Protein AF-A0AAP0R8P7-F1 (afdb_monomer_lite)

pLDDT: mean 87.83, std 10.9, range [39.72, 97.88]

InterPro domains:
  IPR045163 Focadhesin/RST1 [PTHR16212] (1-181)

Structure (mmCIF, N/CA/C/O backbone):
data_AF-A0AAP0R8P7-F1
#
_entry.id   AF-A0AAP0R8P7-F1
#
loop_
_atom_site.group_PDB
_atom_site.id
_atom_site.type_symbol
_atom_site.label_atom_id
_atom_site.label_alt_id
_atom_site.label_comp_id
_atom_site.label_asym_id
_atom_site.label_entity_id
_atom_site.label_seq_id
_atom_site.pdbx_PDB_ins_code
_atom_site.Cartn_x
_atom_site.Cartn_y
_atom_site.Cartn_z
_atom_site.occupancy
_atom_site.B_iso_or_equiv
_atom_site.auth_seq_id
_atom_site.auth_comp_id
_atom_site.auth_asym_id
_atom_site.auth_atom_id
_atom_site.pdbx_PDB_model_num
ATOM 1 N N . MET A 1 1 ? 6.820 -6.408 30.256 1.00 39.72 1 MET A N 1
ATOM 2 C CA . MET A 1 1 ? 7.121 -6.070 28.851 1.00 39.72 1 MET A CA 1
ATOM 3 C C . MET A 1 1 ? 6.558 -4.687 28.594 1.00 39.72 1 MET A C 1
ATOM 5 O O . MET A 1 1 ? 5.381 -4.490 28.863 1.00 39.72 1 MET A O 1
ATOM 9 N N . GLY A 1 2 ? 7.396 -3.719 28.225 1.00 50.53 2 GLY A N 1
ATOM 10 C CA . GLY A 1 2 ? 6.950 -2.353 27.947 1.00 50.53 2 GLY A CA 1
ATOM 11 C C . GLY A 1 2 ? 6.520 -2.236 26.490 1.00 50.53 2 GLY A C 1
ATOM 12 O O . GLY A 1 2 ? 7.311 -2.546 25.608 1.00 50.53 2 GLY A O 1
ATOM 13 N N . SER A 1 3 ? 5.277 -1.834 26.239 1.00 62.31 3 SER A N 1
ATOM 14 C CA . SER A 1 3 ? 4.806 -1.476 24.899 1.00 62.31 3 SER A CA 1
ATOM 15 C C . SER A 1 3 ? 5.149 -0.016 24.610 1.00 62.31 3 SER A C 1
ATOM 17 O O . SER A 1 3 ? 4.896 0.845 25.455 1.00 62.31 3 SER A O 1
ATOM 19 N N . ILE A 1 4 ? 5.675 0.273 23.421 1.00 68.69 4 ILE A N 1
ATOM 20 C CA . ILE A 1 4 ? 5.889 1.651 22.964 1.00 68.69 4 ILE A CA 1
ATOM 21 C C . ILE A 1 4 ? 4.512 2.321 22.774 1.00 68.69 4 ILE A C 1
ATOM 23 O O . ILE A 1 4 ? 3.647 1.737 22.116 1.00 68.69 4 ILE A O 1
ATOM 27 N N . PRO A 1 5 ? 4.270 3.525 23.324 1.00 77.31 5 PRO A N 1
ATOM 28 C CA . PRO A 1 5 ? 3.044 4.277 23.075 1.00 77.31 5 PRO A CA 1
ATOM 29 C C . PRO A 1 5 ? 2.808 4.507 21.575 1.00 77.31 5 PRO A C 1
ATOM 31 O O . PRO A 1 5 ? 3.728 4.868 20.842 1.00 77.31 5 PRO A O 1
ATOM 34 N N . LEU A 1 6 ? 1.559 4.385 21.109 1.00 74.06 6 LEU A N 1
ATOM 35 C CA . LEU A 1 6 ? 1.208 4.579 19.689 1.00 74.06 6 LEU A CA 1
ATOM 36 C C . LEU A 1 6 ? 1.602 5.964 19.147 1.00 74.06 6 LEU A C 1
ATOM 38 O O . LEU A 1 6 ? 1.850 6.118 17.953 1.00 74.06 6 LEU A O 1
ATOM 42 N N . THR A 1 7 ? 1.682 6.968 20.020 1.00 74.69 7 THR A N 1
ATOM 43 C CA . THR A 1 7 ? 2.144 8.323 19.698 1.00 74.69 7 THR A CA 1
ATOM 44 C C . THR A 1 7 ? 3.641 8.379 19.398 1.00 74.69 7 THR A C 1
ATOM 46 O O . THR A 1 7 ? 4.051 9.088 18.483 1.00 74.69 7 THR A O 1
ATOM 49 N N . GLU A 1 8 ? 4.459 7.622 20.129 1.00 73.81 8 GLU A N 1
ATOM 50 C CA . GLU A 1 8 ? 5.899 7.502 19.883 1.00 73.81 8 GLU A CA 1
ATOM 51 C C . GLU A 1 8 ? 6.167 6.642 18.650 1.00 73.81 8 GLU A C 1
ATOM 53 O O . GLU A 1 8 ? 6.943 7.034 17.781 1.00 73.81 8 GLU A O 1
ATOM 58 N N . LEU A 1 9 ? 5.434 5.535 18.511 1.00 77.62 9 LEU A N 1
ATOM 59 C CA . LEU A 1 9 ? 5.483 4.681 17.327 1.00 77.62 9 LEU A CA 1
ATOM 60 C C . LEU A 1 9 ? 5.082 5.450 16.060 1.00 77.62 9 LEU A C 1
ATOM 62 O O . LEU A 1 9 ? 5.681 5.279 14.999 1.00 77.62 9 LEU A O 1
ATOM 66 N N . GLY A 1 10 ? 4.120 6.367 16.185 1.00 77.38 10 GLY A N 1
ATOM 67 C CA . GLY A 1 10 ? 3.697 7.240 15.098 1.00 77.38 10 GLY A CA 1
ATOM 68 C C . GLY A 1 10 ? 4.807 8.153 14.566 1.00 77.38 10 GLY A C 1
ATOM 69 O O . GLY A 1 10 ? 4.821 8.457 13.377 1.00 77.38 10 GLY A O 1
ATOM 70 N N . ARG A 1 11 ? 5.783 8.532 15.401 1.00 82.12 11 ARG A N 1
ATOM 71 C CA . ARG A 1 11 ? 6.946 9.336 14.979 1.00 82.12 11 ARG A CA 1
ATOM 72 C C . ARG A 1 11 ? 7.965 8.529 14.177 1.00 82.12 11 ARG A C 1
ATOM 74 O O . ARG A 1 11 ? 8.790 9.112 13.484 1.00 82.12 11 ARG A O 1
ATOM 81 N N . LEU A 1 12 ? 7.901 7.200 14.256 1.00 82.81 12 LEU A N 1
ATOM 82 C CA . LEU A 1 12 ? 8.832 6.290 13.592 1.00 82.81 12 LEU A CA 1
ATOM 83 C C . LEU A 1 12 ? 8.311 5.773 12.244 1.00 82.81 12 LEU A C 1
ATOM 85 O O . LEU A 1 12 ? 9.050 5.080 11.555 1.00 82.81 12 LEU A O 1
ATOM 89 N N . LYS A 1 13 ? 7.086 6.129 11.822 1.00 84.25 13 LYS A N 1
ATOM 90 C CA . LYS A 1 13 ? 6.448 5.630 10.584 1.00 84.25 13 LYS A CA 1
ATOM 91 C C . LYS A 1 13 ? 7.342 5.741 9.354 1.00 84.25 13 LYS A C 1
ATOM 93 O O . LYS A 1 13 ? 7.599 4.742 8.690 1.00 84.25 13 LYS A O 1
ATOM 98 N N . ALA A 1 14 ? 7.841 6.945 9.079 1.00 80.00 14 ALA A N 1
ATOM 99 C CA . ALA A 1 14 ? 8.687 7.199 7.917 1.00 80.00 14 ALA A CA 1
ATOM 100 C C . ALA A 1 14 ? 10.006 6.418 7.987 1.00 80.00 14 ALA A C 1
ATOM 102 O O . ALA A 1 14 ? 10.473 5.920 6.972 1.00 80.00 14 ALA A O 1
ATOM 103 N N . PHE A 1 15 ? 10.579 6.264 9.183 1.00 82.00 15 PHE A N 1
ATOM 104 C CA . PHE A 1 15 ? 11.799 5.484 9.373 1.00 82.00 15 PHE A CA 1
ATOM 105 C C . PHE A 1 15 ? 11.554 3.988 9.139 1.00 82.00 15 PHE A C 1
ATOM 107 O O . PHE A 1 15 ? 12.293 3.354 8.395 1.00 82.00 15 PHE A O 1
ATOM 114 N N . ILE A 1 16 ? 10.481 3.439 9.717 1.00 83.12 16 ILE A N 1
ATOM 115 C CA . ILE A 1 16 ? 10.096 2.028 9.580 1.00 83.12 16 ILE A CA 1
ATOM 116 C C . ILE A 1 16 ? 9.820 1.692 8.106 1.00 83.12 16 ILE A C 1
ATOM 118 O O . ILE A 1 16 ? 10.350 0.720 7.575 1.00 83.12 16 ILE A O 1
ATOM 122 N N . LEU A 1 17 ? 9.033 2.519 7.416 1.00 82.75 17 LEU A N 1
ATOM 123 C CA . LEU A 1 17 ? 8.601 2.259 6.038 1.00 82.75 17 LEU A CA 1
ATOM 124 C C . LEU A 1 17 ? 9.630 2.658 4.966 1.00 82.75 17 LEU A C 1
ATOM 126 O O . LEU A 1 17 ? 9.408 2.391 3.785 1.00 82.75 17 LEU A O 1
ATOM 130 N N . ASN A 1 18 ? 10.749 3.276 5.356 1.00 83.81 18 ASN A N 1
ATOM 131 C CA . ASN A 1 18 ? 11.835 3.673 4.455 1.00 83.81 18 ASN A CA 1
ATOM 132 C C . ASN A 1 18 ? 13.203 3.085 4.867 1.00 83.81 18 ASN A C 1
ATOM 134 O O . ASN A 1 18 ? 14.246 3.639 4.525 1.00 83.81 18 ASN A O 1
ATOM 138 N N . SER A 1 19 ? 13.215 1.981 5.622 1.00 81.06 19 SER A N 1
ATOM 139 C CA . SER A 1 19 ? 14.439 1.301 6.071 1.00 81.06 19 SER A CA 1
ATOM 140 C C . SER A 1 19 ? 14.723 0.041 5.256 1.00 81.06 19 SER A C 1
ATOM 142 O O . SER A 1 19 ? 13.814 -0.744 4.984 1.00 81.06 19 SER A O 1
ATOM 144 N N . GLU A 1 20 ? 15.997 -0.215 4.937 1.00 77.75 20 GLU A N 1
ATOM 145 C CA . GLU A 1 20 ? 16.475 -1.455 4.305 1.00 77.75 20 GLU A CA 1
ATOM 146 C C . GLU A 1 20 ? 16.466 -2.670 5.262 1.00 77.75 20 GLU A C 1
ATOM 148 O O . GLU A 1 20 ? 16.448 -3.812 4.813 1.00 77.75 20 GLU A O 1
ATOM 153 N N . SER A 1 21 ? 16.441 -2.438 6.580 1.00 72.81 21 SER A N 1
ATOM 154 C CA . SER A 1 21 ? 16.905 -3.388 7.605 1.00 72.81 21 SER A CA 1
ATOM 155 C C . SER A 1 21 ? 16.253 -4.781 7.598 1.00 72.81 21 SER A C 1
ATOM 157 O O . SER A 1 21 ? 15.027 -4.922 7.577 1.00 72.81 21 SER A O 1
ATOM 159 N N . LEU A 1 22 ? 17.086 -5.818 7.764 1.00 65.62 22 LEU A N 1
ATOM 160 C CA . LEU A 1 22 ? 16.657 -7.182 8.099 1.00 65.62 22 LEU A CA 1
ATOM 161 C C . LEU A 1 22 ? 15.799 -7.168 9.379 1.00 65.62 22 LEU A C 1
ATOM 163 O O . LEU A 1 22 ? 16.154 -6.512 10.354 1.00 65.62 22 LEU A O 1
ATOM 167 N N . GLY A 1 23 ? 14.661 -7.869 9.363 1.00 78.12 23 GLY A N 1
ATOM 168 C CA . GLY A 1 23 ? 13.706 -7.907 10.485 1.00 78.12 23 GLY A CA 1
ATOM 169 C C . GLY A 1 23 ? 12.624 -6.820 10.460 1.00 78.12 23 GLY A C 1
ATOM 170 O O . GLY A 1 23 ? 11.755 -6.810 11.326 1.00 78.12 23 GLY A O 1
ATOM 171 N N . ILE A 1 24 ? 12.608 -5.935 9.451 1.00 85.38 24 ILE A N 1
ATOM 172 C CA . ILE A 1 24 ? 11.561 -4.904 9.347 1.00 85.38 24 ILE A CA 1
ATOM 173 C C . ILE A 1 24 ? 10.154 -5.504 9.247 1.00 85.38 24 ILE A C 1
ATOM 175 O O . ILE A 1 24 ? 9.211 -4.941 9.785 1.00 85.38 24 ILE A O 1
ATOM 179 N N . TRP A 1 25 ? 10.017 -6.673 8.617 1.00 87.94 25 TRP A N 1
ATOM 180 C CA . TRP A 1 25 ? 8.741 -7.380 8.514 1.00 87.94 25 TRP A CA 1
ATOM 181 C C . TRP A 1 25 ? 8.140 -7.699 9.886 1.00 87.94 25 TRP A C 1
ATOM 183 O O . TRP A 1 25 ? 6.972 -7.399 10.111 1.00 87.94 25 TRP A O 1
ATOM 193 N N . ASP A 1 26 ? 8.935 -8.235 10.814 1.00 88.00 26 ASP A N 1
ATOM 194 C CA . ASP A 1 26 ? 8.456 -8.589 12.154 1.00 88.00 26 ASP A CA 1
ATOM 195 C C . ASP A 1 26 ? 7.996 -7.336 12.910 1.00 88.00 26 ASP A C 1
ATOM 197 O O . ASP A 1 26 ? 6.938 -7.338 13.537 1.00 88.00 26 ASP A O 1
ATOM 201 N N . VAL A 1 27 ? 8.710 -6.217 12.732 1.00 88.00 27 VAL A N 1
ATOM 202 C CA . VAL A 1 27 ? 8.285 -4.907 13.246 1.00 88.00 27 VAL A CA 1
ATOM 203 C C . VAL A 1 27 ? 6.935 -4.496 12.652 1.00 88.00 27 VAL A C 1
ATOM 205 O O . VAL A 1 27 ? 6.042 -4.113 13.400 1.00 88.00 27 VAL A O 1
ATOM 208 N N . LEU A 1 28 ? 6.735 -4.596 11.331 1.00 89.50 28 LEU A N 1
ATOM 209 C CA . LEU A 1 28 ? 5.455 -4.249 10.690 1.00 89.50 28 LEU A CA 1
ATOM 210 C C . LEU A 1 28 ? 4.290 -5.086 11.234 1.00 89.50 28 LEU A C 1
ATOM 212 O O . LEU A 1 28 ? 3.200 -4.553 11.454 1.00 89.50 28 LEU A O 1
ATOM 216 N N . VAL A 1 29 ? 4.527 -6.375 11.476 1.00 89.38 29 VAL A N 1
ATOM 217 C CA . VAL A 1 29 ? 3.547 -7.295 12.064 1.00 89.38 29 VAL A CA 1
ATOM 218 C C . VAL A 1 29 ? 3.208 -6.891 13.495 1.00 89.38 29 VAL A C 1
ATOM 220 O O . VAL A 1 29 ? 2.029 -6.784 13.833 1.00 89.38 29 VAL A O 1
ATOM 223 N N . GLU A 1 30 ? 4.212 -6.611 14.326 1.00 87.88 30 GLU A N 1
ATOM 224 C CA . GLU A 1 30 ? 4.005 -6.159 15.705 1.00 87.88 30 GLU A CA 1
ATOM 225 C C . GLU A 1 30 ? 3.264 -4.820 15.765 1.00 87.88 30 GLU A C 1
ATOM 227 O O . GLU A 1 30 ? 2.334 -4.664 16.560 1.00 87.88 30 GLU A O 1
ATOM 232 N N . VAL A 1 31 ? 3.605 -3.868 14.889 1.00 88.75 31 VAL A N 1
ATOM 233 C CA . VAL A 1 31 ? 2.883 -2.593 14.777 1.00 88.75 31 VAL A CA 1
ATOM 234 C C . VAL A 1 31 ? 1.424 -2.831 14.383 1.00 88.75 31 VAL A C 1
ATOM 236 O O . VAL A 1 31 ? 0.522 -2.277 15.013 1.00 88.75 31 VAL A O 1
ATOM 239 N N . ALA A 1 32 ? 1.161 -3.671 13.379 1.00 89.56 32 ALA A N 1
ATOM 240 C CA . ALA A 1 32 ? -0.202 -3.990 12.955 1.00 89.56 32 ALA A CA 1
ATOM 241 C C . ALA A 1 32 ? -1.012 -4.679 14.071 1.00 89.56 32 ALA A C 1
ATOM 243 O O . ALA A 1 32 ? -2.198 -4.380 14.244 1.00 89.56 32 ALA A O 1
ATOM 244 N N . ALA A 1 33 ? -0.373 -5.546 14.864 1.00 87.94 33 ALA A N 1
ATOM 245 C CA . ALA A 1 33 ? -0.971 -6.186 16.033 1.00 87.94 33 ALA A CA 1
ATOM 246 C C . ALA A 1 33 ? -1.290 -5.169 17.144 1.00 87.94 33 ALA A C 1
ATOM 248 O O . ALA A 1 33 ? -2.398 -5.166 17.681 1.00 87.94 33 ALA A O 1
ATOM 249 N N . ALA A 1 34 ? -0.365 -4.251 17.441 1.00 88.31 34 ALA A N 1
ATOM 250 C CA . ALA A 1 34 ? -0.559 -3.186 18.427 1.00 88.31 34 ALA A CA 1
ATOM 251 C C . ALA A 1 34 ? -1.672 -2.198 18.032 1.00 88.31 34 ALA A C 1
ATOM 253 O O . ALA A 1 34 ? -2.301 -1.589 18.898 1.00 88.31 34 ALA A O 1
ATOM 254 N N . LEU A 1 35 ? -1.948 -2.057 16.732 1.00 88.62 35 LEU A N 1
ATOM 255 C CA . LEU A 1 35 ? -3.040 -1.234 16.214 1.00 88.62 35 LEU A CA 1
ATOM 256 C C . LEU A 1 35 ? -4.408 -1.925 16.262 1.00 88.62 35 LEU A C 1
ATOM 258 O O . LEU A 1 35 ? -5.420 -1.232 16.173 1.00 88.62 35 LEU A O 1
ATOM 262 N N . GLN A 1 36 ? -4.483 -3.249 16.446 1.00 86.38 36 GLN A N 1
ATOM 263 C CA . GLN A 1 36 ? -5.762 -3.973 16.507 1.00 86.38 36 GLN A CA 1
ATOM 264 C C . GLN A 1 36 ? -6.744 -3.432 17.555 1.00 86.38 36 GLN A C 1
ATOM 266 O O . GLN A 1 36 ? -7.900 -3.197 17.192 1.00 86.38 36 GLN A O 1
ATOM 271 N N . PRO A 1 37 ? -6.344 -3.179 18.816 1.00 87.94 37 PRO A N 1
ATOM 272 C CA . PRO A 1 37 ? -7.251 -2.620 19.816 1.00 87.94 37 PRO A CA 1
ATOM 273 C C . PRO A 1 37 ? -7.446 -1.099 19.693 1.00 87.94 37 PRO A C 1
ATOM 275 O O . PRO A 1 37 ? -8.223 -0.533 20.456 1.00 87.94 37 PRO A O 1
ATOM 278 N N . ALA A 1 38 ? -6.744 -0.417 18.779 1.00 88.56 38 ALA A N 1
ATOM 279 C CA . ALA A 1 38 ? -6.797 1.039 18.674 1.00 88.56 38 ALA A CA 1
ATOM 280 C C . ALA A 1 38 ? -8.134 1.547 18.108 1.00 88.56 38 ALA A C 1
ATOM 282 O O . ALA A 1 38 ? -8.845 0.850 17.376 1.00 88.56 38 ALA A O 1
ATOM 283 N N . GLU A 1 39 ? -8.446 2.809 18.407 1.00 90.62 39 GLU A N 1
ATOM 284 C 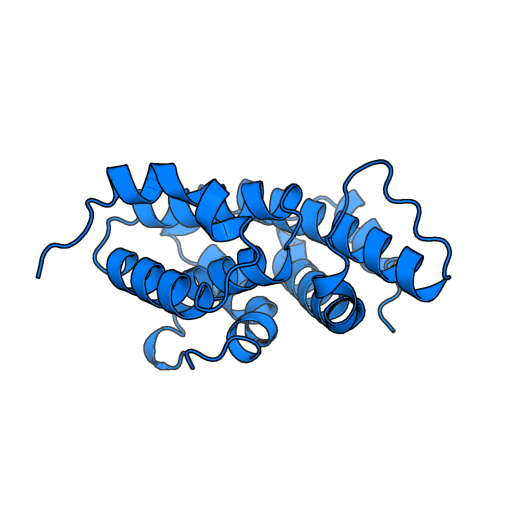CA . GLU A 1 39 ? -9.623 3.493 17.874 1.00 90.62 39 GLU A CA 1
ATOM 285 C C . GLU A 1 39 ? -9.612 3.558 16.339 1.00 90.62 39 GLU A C 1
ATOM 287 O O . GLU A 1 39 ? -8.563 3.652 15.694 1.00 90.62 39 GLU A O 1
ATOM 292 N N . GLY A 1 40 ? -10.803 3.579 15.733 1.00 90.38 40 GLY A N 1
ATOM 293 C CA . GLY A 1 40 ? -10.941 3.656 14.275 1.00 90.38 40 GLY A CA 1
ATOM 294 C C . GLY A 1 40 ? -10.299 4.908 13.663 1.00 90.38 40 GLY A C 1
ATOM 295 O O . GLY A 1 40 ? -9.769 4.843 12.559 1.00 90.38 40 GLY A O 1
ATOM 296 N N . SER A 1 41 ? -10.295 6.035 14.382 1.00 92.69 41 SER A N 1
ATOM 297 C CA . SER A 1 41 ? -9.601 7.275 13.993 1.00 92.69 41 SER A CA 1
ATOM 298 C C . SER A 1 41 ? -8.096 7.056 13.833 1.00 92.69 41 SER A C 1
ATOM 300 O O . SER A 1 41 ? -7.526 7.418 12.805 1.00 92.69 41 SER A O 1
ATOM 302 N N . VAL A 1 42 ? -7.476 6.395 14.811 1.00 92.19 42 VAL A N 1
ATOM 303 C CA . VAL A 1 42 ? -6.053 6.054 14.807 1.00 92.19 42 VAL A CA 1
ATOM 304 C C . VAL A 1 42 ? -5.750 5.104 13.651 1.00 92.19 42 VAL A C 1
ATOM 306 O O . VAL A 1 42 ? -4.870 5.398 12.848 1.00 92.19 42 VAL A O 1
ATOM 309 N N . LYS A 1 43 ? -6.515 4.015 13.499 1.00 93.31 43 LYS A N 1
ATOM 310 C CA . LYS A 1 43 ? -6.336 3.049 12.398 1.00 93.31 43 LYS A CA 1
ATOM 311 C C . LYS A 1 43 ? -6.396 3.714 11.022 1.00 93.31 43 LYS A C 1
ATOM 313 O O . LYS A 1 43 ? -5.523 3.474 10.192 1.00 93.31 43 LYS A O 1
ATOM 318 N N . ARG A 1 44 ? -7.382 4.589 10.800 1.00 95.31 44 ARG A N 1
ATOM 319 C CA . ARG A 1 44 ? -7.505 5.358 9.554 1.00 95.31 44 ARG A CA 1
ATOM 320 C C . ARG A 1 44 ? -6.282 6.222 9.297 1.00 95.31 44 ARG A C 1
ATOM 322 O O . ARG A 1 44 ? -5.745 6.172 8.197 1.00 95.31 44 ARG A O 1
ATOM 329 N N . GLN A 1 45 ? -5.819 6.961 10.305 1.00 94.06 45 GLN A N 1
ATOM 330 C CA . GLN A 1 45 ? -4.630 7.798 10.157 1.00 94.06 45 GLN A CA 1
ATOM 331 C C . GLN A 1 45 ? -3.392 6.963 9.818 1.00 94.06 45 GLN A C 1
ATOM 333 O O . GLN A 1 45 ? -2.583 7.358 8.992 1.00 94.06 45 GLN A O 1
ATOM 338 N N . TRP A 1 46 ? -3.249 5.777 10.410 1.00 94.81 46 TRP A N 1
ATOM 339 C CA . TRP A 1 46 ? -2.157 4.864 10.076 1.00 94.81 46 TRP A CA 1
ATOM 340 C C . TRP A 1 46 ? -2.199 4.366 8.628 1.00 94.81 46 TRP A C 1
ATOM 342 O O . TRP A 1 46 ? -1.142 4.279 8.009 1.00 94.81 46 TRP A O 1
ATOM 352 N N . VAL A 1 47 ? -3.384 4.097 8.072 1.00 96.00 47 VAL A N 1
ATOM 353 C CA . VAL A 1 47 ? -3.531 3.750 6.648 1.00 96.00 47 VAL A CA 1
ATOM 354 C C . VAL A 1 47 ? -3.204 4.941 5.749 1.00 96.00 47 VAL A C 1
ATOM 356 O O . VAL A 1 47 ? -2.469 4.767 4.781 1.00 96.00 47 VAL A O 1
ATOM 359 N N . VAL A 1 48 ? -3.704 6.139 6.078 1.00 96.06 48 VAL A N 1
ATOM 360 C CA . VAL A 1 48 ? -3.419 7.377 5.329 1.00 96.06 48 VAL A CA 1
ATOM 361 C C . VAL A 1 48 ? -1.915 7.658 5.294 1.00 96.06 48 VAL A C 1
ATOM 363 O O . VAL A 1 48 ? -1.338 7.776 4.219 1.00 96.06 48 VAL A O 1
ATOM 366 N N . ASP A 1 49 ? -1.253 7.649 6.448 1.00 94.75 49 ASP A N 1
ATOM 367 C CA . ASP A 1 49 ? 0.186 7.910 6.518 1.00 94.75 49 ASP A CA 1
ATOM 368 C C . ASP A 1 49 ? 0.989 6.846 5.747 1.00 94.75 49 ASP A C 1
ATOM 370 O O . ASP A 1 49 ? 1.980 7.159 5.090 1.00 94.75 49 ASP A O 1
ATOM 374 N N . ALA A 1 50 ? 0.571 5.575 5.797 1.00 95.75 50 ALA A N 1
ATOM 375 C CA . ALA A 1 50 ? 1.251 4.500 5.078 1.00 95.75 50 ALA A CA 1
ATOM 376 C C . ALA A 1 50 ? 1.153 4.669 3.553 1.00 95.75 50 ALA A C 1
ATOM 378 O O . ALA A 1 50 ? 2.149 4.462 2.857 1.00 95.75 50 ALA A O 1
ATOM 379 N N . VAL A 1 51 ? -0.013 5.071 3.028 1.00 96.50 51 VAL A N 1
ATOM 380 C CA . VAL A 1 51 ? -0.190 5.302 1.582 1.00 96.50 51 VAL A CA 1
ATOM 381 C C . VAL A 1 51 ? 0.518 6.572 1.115 1.00 96.50 51 VAL A C 1
ATOM 383 O O . VAL A 1 51 ? 1.070 6.582 0.020 1.00 96.50 51 VAL A O 1
ATOM 386 N N . GLU A 1 52 ? 0.585 7.610 1.952 1.00 94.81 52 GLU A N 1
ATOM 387 C CA . GLU A 1 52 ? 1.371 8.817 1.677 1.00 94.81 52 GLU A CA 1
ATOM 388 C C . GLU A 1 52 ? 2.870 8.503 1.616 1.00 94.81 52 GLU A C 1
ATOM 390 O O . GLU A 1 52 ? 3.557 8.903 0.676 1.00 94.81 52 GLU A O 1
ATOM 395 N N . ILE A 1 53 ? 3.379 7.724 2.575 1.00 93.69 53 ILE A N 1
ATOM 396 C CA . ILE A 1 53 ? 4.780 7.291 2.576 1.00 93.69 53 ILE A CA 1
ATOM 397 C C . ILE A 1 53 ? 5.073 6.391 1.369 1.00 93.69 53 ILE A C 1
ATOM 399 O O . ILE A 1 53 ? 6.139 6.518 0.765 1.00 93.69 53 ILE A O 1
ATOM 403 N N . CYS A 1 54 ? 4.135 5.528 0.967 1.00 95.06 54 CYS A N 1
ATOM 404 C CA . CYS A 1 54 ? 4.268 4.686 -0.225 1.00 95.06 54 CYS A CA 1
ATOM 405 C C . CYS A 1 54 ? 4.560 5.506 -1.495 1.00 95.06 54 CYS A C 1
ATOM 407 O O . CYS A 1 54 ? 5.358 5.084 -2.336 1.00 95.06 54 CYS A O 1
ATOM 409 N N . CYS A 1 55 ? 3.994 6.713 -1.604 1.00 93.38 55 CYS A N 1
ATOM 410 C CA . CYS A 1 55 ? 4.221 7.594 -2.747 1.00 93.38 55 CYS A CA 1
ATOM 411 C C . CYS A 1 55 ? 5.675 8.071 -2.866 1.00 93.38 55 CYS A C 1
ATOM 413 O O . CYS A 1 55 ? 6.100 8.401 -3.968 1.00 93.38 55 CYS A O 1
ATOM 415 N N . ILE A 1 56 ? 6.445 8.101 -1.772 1.00 91.81 56 ILE A N 1
ATOM 416 C CA . ILE A 1 56 ? 7.777 8.736 -1.735 1.00 91.81 56 ILE A CA 1
ATOM 417 C C . ILE A 1 56 ? 8.915 7.829 -1.249 1.00 91.81 56 ILE A C 1
ATOM 419 O O . ILE A 1 56 ? 10.075 8.144 -1.488 1.00 91.81 56 ILE A O 1
ATOM 423 N N . THR A 1 57 ? 8.616 6.709 -0.584 1.00 91.69 57 THR A N 1
ATOM 424 C CA . THR A 1 57 ? 9.625 5.780 -0.040 1.00 91.69 57 THR A CA 1
ATOM 425 C C . THR A 1 57 ? 10.490 5.171 -1.139 1.00 91.69 57 THR A C 1
ATOM 427 O O . THR A 1 57 ? 10.007 4.918 -2.243 1.00 91.69 57 THR A O 1
ATOM 430 N N . ASN A 1 58 ? 11.747 4.864 -0.835 1.00 92.25 58 ASN A N 1
ATOM 431 C CA . ASN A 1 58 ? 12.610 4.112 -1.746 1.00 92.25 58 ASN A CA 1
ATOM 432 C C . ASN A 1 58 ? 12.286 2.606 -1.733 1.00 92.25 58 ASN A C 1
ATOM 434 O O . ASN A 1 58 ? 12.766 1.881 -2.598 1.00 92.25 58 ASN A O 1
ATOM 438 N N . TYR A 1 59 ? 11.459 2.149 -0.784 1.00 93.06 59 TYR A N 1
ATOM 439 C CA . TYR A 1 59 ? 11.111 0.741 -0.565 1.00 93.06 59 TYR A CA 1
ATOM 440 C C . TYR A 1 59 ? 9.591 0.509 -0.653 1.00 93.06 59 TYR A C 1
ATOM 442 O O . TYR A 1 59 ? 8.937 0.238 0.363 1.00 93.06 59 TYR A O 1
ATOM 450 N N . PRO A 1 60 ? 8.981 0.657 -1.844 1.00 94.25 60 PRO A N 1
ATOM 451 C CA . PRO A 1 60 ? 7.536 0.535 -2.018 1.00 94.25 60 PRO A CA 1
ATOM 452 C C . PRO A 1 60 ? 6.994 -0.829 -1.580 1.00 94.25 60 PRO A C 1
ATOM 454 O O . PRO A 1 60 ? 5.891 -0.872 -1.036 1.00 94.25 60 PRO A O 1
ATOM 457 N N . SER A 1 61 ? 7.750 -1.930 -1.722 1.00 94.62 61 SER A N 1
ATOM 458 C CA . SER A 1 61 ? 7.300 -3.246 -1.246 1.00 94.62 61 SER A CA 1
ATOM 459 C C . SER A 1 61 ? 6.936 -3.241 0.240 1.00 94.62 61 SER A C 1
ATOM 461 O O . SER A 1 61 ? 5.920 -3.818 0.622 1.00 94.62 61 SER A O 1
ATOM 463 N N . LYS A 1 62 ? 7.718 -2.547 1.075 1.00 92.94 62 LYS A N 1
ATOM 464 C CA . LYS A 1 62 ? 7.547 -2.501 2.536 1.00 92.94 62 LYS A CA 1
ATOM 465 C C . LYS A 1 62 ? 6.349 -1.657 2.937 1.00 92.94 62 LYS A C 1
ATOM 467 O O . LYS A 1 62 ? 5.564 -2.059 3.794 1.00 92.94 62 LYS A O 1
ATOM 472 N N . ALA A 1 63 ? 6.180 -0.507 2.287 1.00 94.56 63 ALA A N 1
ATOM 473 C CA . ALA A 1 63 ? 4.998 0.322 2.485 1.00 94.56 63 ALA A CA 1
ATOM 474 C C . ALA A 1 63 ? 3.725 -0.436 2.085 1.00 94.56 63 ALA A C 1
ATOM 476 O O . ALA A 1 63 ? 2.780 -0.502 2.870 1.00 94.56 63 ALA A O 1
ATOM 477 N N . LEU A 1 64 ? 3.727 -1.095 0.923 1.00 96.06 64 LEU A N 1
ATOM 478 C CA . LEU A 1 64 ? 2.589 -1.884 0.447 1.00 96.06 64 LEU A CA 1
ATOM 479 C C . LEU A 1 64 ? 2.299 -3.103 1.324 1.00 96.06 64 LEU A C 1
ATOM 481 O O . LEU A 1 64 ? 1.138 -3.398 1.589 1.00 96.06 64 LEU A O 1
ATOM 485 N N . GLN A 1 65 ? 3.332 -3.774 1.829 1.00 94.88 65 GLN A N 1
ATOM 486 C CA . GLN A 1 65 ? 3.206 -4.861 2.801 1.00 94.88 65 GLN A CA 1
ATOM 487 C C . GLN A 1 65 ? 2.480 -4.399 4.062 1.00 94.88 65 GLN A C 1
ATOM 489 O O . GLN A 1 65 ? 1.556 -5.064 4.533 1.00 94.88 65 GLN 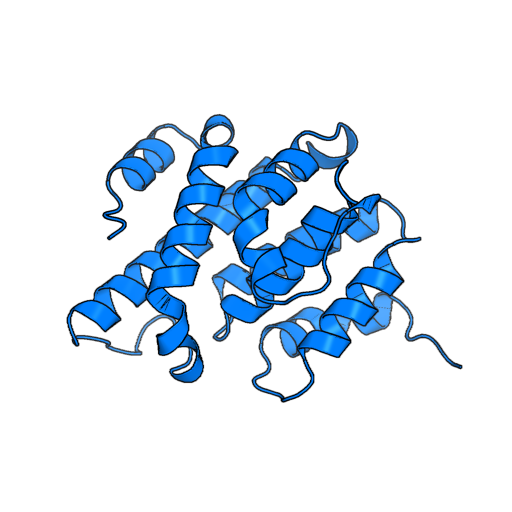A O 1
ATOM 494 N N . PHE A 1 66 ? 2.860 -3.236 4.590 1.00 94.69 66 PHE A N 1
ATOM 495 C CA . PHE A 1 66 ? 2.214 -2.674 5.766 1.00 94.69 66 PHE A CA 1
ATOM 496 C C . PHE A 1 66 ? 0.772 -2.237 5.486 1.00 94.69 66 PHE A C 1
ATOM 498 O O . PHE A 1 66 ? -0.119 -2.525 6.283 1.00 94.69 66 PHE A O 1
ATOM 505 N N . ILE A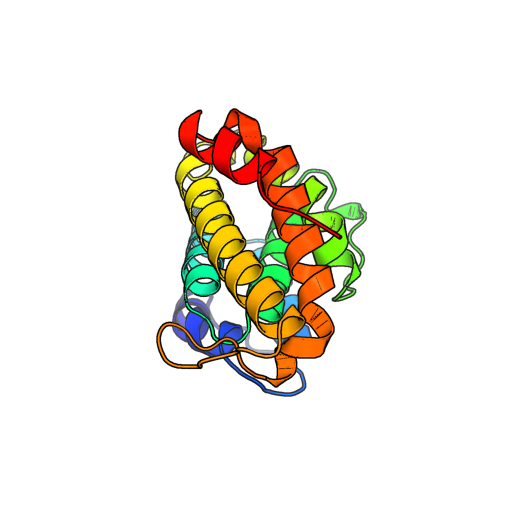 1 67 ? 0.508 -1.622 4.328 1.00 95.94 67 ILE A N 1
ATOM 506 C CA . ILE A 1 67 ? -0.857 -1.304 3.886 1.00 95.94 67 ILE A CA 1
ATOM 507 C C . ILE A 1 67 ? -1.693 -2.585 3.778 1.00 95.94 67 ILE A C 1
ATOM 509 O O . ILE A 1 67 ? -2.837 -2.592 4.231 1.00 95.94 67 ILE A O 1
ATOM 513 N N . GLY A 1 68 ? -1.132 -3.674 3.248 1.00 94.69 68 GLY A N 1
ATOM 514 C CA . GLY A 1 68 ? -1.774 -4.989 3.184 1.00 94.69 68 GLY A CA 1
ATOM 515 C C . GLY A 1 68 ? -2.107 -5.550 4.566 1.00 94.69 68 GLY A C 1
ATOM 516 O O . GLY A 1 68 ? -3.241 -5.969 4.795 1.00 94.69 68 GLY A O 1
ATOM 517 N N . LEU A 1 69 ? -1.176 -5.472 5.525 1.00 93.31 69 LEU A N 1
ATOM 518 C CA . LEU A 1 69 ? -1.413 -5.871 6.919 1.00 93.31 69 LEU A CA 1
ATOM 519 C C . LEU A 1 69 ? -2.542 -5.057 7.570 1.00 93.31 69 LEU A C 1
ATOM 521 O O . LEU A 1 69 ? -3.448 -5.628 8.184 1.00 93.31 69 LEU A O 1
ATOM 525 N N . LEU A 1 70 ? -2.520 -3.728 7.431 1.00 93.19 70 LEU A N 1
ATOM 526 C CA . LEU A 1 70 ? -3.563 -2.858 7.981 1.00 93.19 70 LEU A CA 1
ATOM 527 C C . LEU A 1 70 ? -4.920 -3.118 7.317 1.00 93.19 70 LEU A C 1
ATOM 529 O O . LEU A 1 70 ? -5.928 -3.241 8.010 1.00 93.19 70 LEU A O 1
ATOM 533 N N . SER A 1 71 ? -4.938 -3.252 5.991 1.00 93.50 71 SER A N 1
ATOM 534 C CA . SER A 1 71 ? -6.153 -3.495 5.208 1.00 93.50 71 SER A CA 1
ATOM 535 C C . SER A 1 71 ? -6.781 -4.829 5.555 1.00 93.50 71 SER A C 1
ATOM 537 O O . SER A 1 71 ? -7.963 -4.893 5.882 1.00 93.50 71 SER A O 1
ATOM 539 N N . GLY A 1 72 ? -5.973 -5.886 5.551 1.00 91.38 72 GLY A N 1
ATOM 540 C CA . GLY A 1 72 ? -6.406 -7.211 5.943 1.00 91.38 72 GLY A CA 1
ATOM 541 C C . GLY A 1 72 ? -6.990 -7.195 7.347 1.00 91.38 72 GLY A C 1
ATOM 542 O O . GLY A 1 72 ? -8.121 -7.633 7.555 1.00 91.38 72 GLY A O 1
ATOM 543 N N . SER A 1 73 ? -6.231 -6.673 8.310 1.00 89.00 73 SER A N 1
ATOM 544 C CA . SER A 1 73 ? -6.582 -6.785 9.727 1.00 89.00 73 SER A CA 1
ATOM 545 C C . SER A 1 73 ? -7.758 -5.902 10.141 1.00 89.00 73 SER A C 1
ATOM 547 O O . SER A 1 73 ? -8.372 -6.142 11.174 1.00 89.00 73 SER A O 1
ATOM 549 N N . CYS A 1 74 ? -8.102 -4.900 9.333 1.00 88.50 74 CYS A N 1
ATOM 550 C CA . CYS A 1 74 ? -9.219 -4.001 9.599 1.00 88.50 74 CYS A CA 1
ATOM 551 C C . CYS A 1 74 ? -10.449 -4.262 8.712 1.00 88.50 74 CYS A C 1
ATOM 553 O O . CYS A 1 74 ? -11.441 -3.547 8.854 1.00 88.50 74 CYS A O 1
ATOM 555 N N . CYS A 1 75 ? -10.406 -5.248 7.809 1.00 88.38 75 CYS A N 1
ATOM 556 C CA . CYS A 1 75 ? -11.533 -5.613 6.948 1.00 88.38 75 CYS A CA 1
ATOM 557 C C . CYS A 1 75 ? -12.218 -6.911 7.412 1.00 88.38 75 CYS A C 1
ATOM 559 O O . CYS A 1 75 ? -11.725 -7.635 8.278 1.00 88.38 75 CYS A O 1
ATOM 561 N N . LYS A 1 76 ? -13.345 -7.257 6.780 1.00 83.12 76 LYS A N 1
ATOM 562 C CA . LYS A 1 76 ? -14.126 -8.474 7.073 1.00 83.12 76 LYS A CA 1
ATOM 563 C C . LYS A 1 76 ? -13.364 -9.809 6.973 1.00 83.12 76 LYS A C 1
ATOM 565 O O . LYS A 1 76 ? -13.860 -10.818 7.463 1.00 83.12 76 LYS A O 1
ATOM 570 N N . TYR A 1 77 ? -12.184 -9.836 6.345 1.00 78.62 77 TYR A N 1
ATOM 571 C CA . TYR A 1 77 ? -11.352 -11.040 6.202 1.00 78.62 77 TYR A CA 1
ATOM 572 C C . TYR A 1 77 ? -10.332 -11.236 7.335 1.00 78.62 77 TYR A C 1
ATOM 574 O O . TYR A 1 77 ? -9.563 -12.194 7.292 1.00 78.62 77 TYR A O 1
ATOM 582 N N . MET A 1 78 ? -10.345 -10.380 8.364 1.00 73.38 78 MET A N 1
ATOM 583 C CA . MET A 1 78 ? -9.437 -10.432 9.517 1.00 73.38 78 MET A CA 1
ATOM 584 C C . MET A 1 78 ? -9.173 -11.845 10.092 1.00 73.38 78 MET A C 1
ATOM 586 O O . MET A 1 78 ? -8.006 -12.142 10.347 1.00 73.38 78 MET A O 1
ATOM 590 N N . PRO A 1 79 ? -10.166 -12.751 10.265 1.00 59.03 79 PRO A N 1
ATOM 591 C CA . PRO A 1 79 ? -9.924 -14.083 10.838 1.00 59.03 79 PRO A CA 1
ATOM 592 C C . PRO A 1 79 ? -9.058 -15.022 9.982 1.00 59.03 79 PRO A C 1
ATOM 594 O O . PRO A 1 79 ? -8.662 -16.078 10.468 1.00 59.03 79 PRO A O 1
ATOM 597 N N . LEU A 1 80 ? -8.809 -14.683 8.712 1.00 59.69 80 LEU A N 1
ATOM 598 C CA . LEU A 1 80 ? -8.168 -15.558 7.724 1.00 59.69 80 LEU A CA 1
ATOM 599 C C . LEU A 1 80 ? -6.763 -15.100 7.308 1.00 59.69 80 LEU A C 1
ATOM 601 O O . LEU A 1 80 ? -6.149 -15.740 6.457 1.00 59.69 80 LEU A O 1
ATOM 605 N N . LEU A 1 81 ? -6.252 -13.998 7.861 1.00 62.25 81 LEU A N 1
ATOM 606 C CA . LEU A 1 81 ? -4.995 -13.427 7.385 1.00 62.25 81 LEU A CA 1
ATOM 607 C C . LEU A 1 81 ? -3.790 -14.298 7.707 1.00 62.25 81 LEU A C 1
ATOM 609 O O . LEU A 1 81 ? -3.457 -14.552 8.865 1.00 62.25 81 LEU A O 1
ATOM 613 N N . ILE A 1 82 ? -3.084 -14.660 6.643 1.00 60.94 82 ILE A N 1
ATOM 614 C CA . ILE A 1 82 ? -1.760 -15.255 6.700 1.00 60.94 82 ILE A CA 1
ATOM 615 C C . ILE A 1 82 ? -0.749 -14.110 6.801 1.00 60.94 82 ILE A C 1
ATOM 617 O O . ILE A 1 82 ? -0.703 -13.223 5.951 1.00 60.94 82 ILE A O 1
ATOM 621 N N . VAL A 1 83 ? 0.084 -14.139 7.843 1.00 76.62 83 VAL A N 1
ATOM 622 C CA . VAL A 1 83 ? 1.159 -13.162 8.091 1.00 76.62 83 VAL A CA 1
ATOM 623 C C . VAL A 1 83 ? 2.386 -13.501 7.231 1.00 76.62 83 VAL A C 1
ATOM 625 O O . VAL A 1 83 ? 3.508 -13.632 7.714 1.00 76.62 83 VAL A O 1
ATOM 628 N N . ASP A 1 84 ? 2.165 -13.690 5.932 1.00 88.62 84 ASP A N 1
ATOM 629 C CA . ASP A 1 84 ? 3.218 -13.874 4.938 1.00 88.62 84 ASP A CA 1
ATOM 630 C C . ASP A 1 84 ? 3.340 -12.620 4.068 1.00 88.62 84 ASP A C 1
ATOM 632 O O . ASP A 1 84 ? 2.348 -12.079 3.576 1.00 88.62 84 ASP A O 1
ATOM 636 N N . ARG A 1 85 ? 4.579 -12.175 3.849 1.00 88.50 85 ARG A N 1
ATOM 637 C CA . ARG A 1 85 ? 4.896 -10.897 3.194 1.00 88.50 85 ARG A CA 1
ATOM 638 C C . ARG A 1 85 ? 4.453 -10.806 1.732 1.00 88.50 85 ARG A C 1
ATOM 640 O O . ARG A 1 85 ? 4.216 -9.705 1.245 1.00 88.50 85 ARG A O 1
ATOM 647 N N . PHE A 1 86 ? 4.360 -11.928 1.020 1.00 90.44 86 PHE A N 1
ATOM 648 C CA . PHE A 1 86 ? 3.915 -11.954 -0.377 1.00 90.44 86 PHE A CA 1
ATOM 649 C C . PHE A 1 86 ? 2.405 -12.125 -0.471 1.00 90.44 86 PHE A C 1
ATOM 651 O O . PHE A 1 86 ? 1.762 -11.537 -1.342 1.00 90.44 86 PHE A O 1
ATOM 658 N N . THR A 1 87 ? 1.838 -12.893 0.454 1.00 90.88 87 THR A N 1
ATOM 659 C CA . THR A 1 87 ? 0.398 -13.122 0.548 1.00 90.88 87 THR A CA 1
ATOM 660 C C . THR A 1 87 ? -0.331 -11.818 0.865 1.00 90.88 87 THR A C 1
ATOM 662 O O . THR A 1 87 ? -1.255 -11.463 0.141 1.00 90.88 87 THR A O 1
ATOM 665 N N . VAL A 1 88 ? 0.159 -11.011 1.821 1.00 92.06 88 VAL A N 1
ATOM 666 C CA . VAL A 1 88 ? -0.453 -9.697 2.124 1.00 92.06 88 VAL A CA 1
ATOM 667 C C . VAL A 1 88 ? -0.455 -8.736 0.932 1.00 92.06 88 VAL A C 1
ATOM 669 O O . VAL A 1 88 ? -1.363 -7.918 0.809 1.00 92.06 88 VAL A O 1
ATOM 672 N N . LEU A 1 89 ? 0.540 -8.833 0.045 1.00 94.56 89 LEU A N 1
ATOM 673 C CA . LEU A 1 89 ? 0.587 -8.050 -1.190 1.00 94.56 89 LEU A CA 1
ATOM 674 C C . LEU A 1 89 ? -0.388 -8.608 -2.230 1.00 94.56 89 LEU A C 1
ATOM 676 O O . LEU A 1 89 ? -1.130 -7.852 -2.846 1.00 94.56 89 LEU A O 1
ATOM 68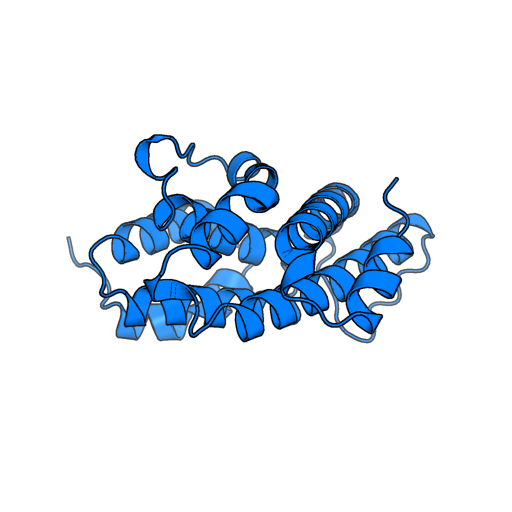0 N N . SER A 1 90 ? -0.421 -9.929 -2.396 1.00 94.00 90 SER A N 1
ATOM 681 C CA . SER A 1 90 ? -1.310 -10.606 -3.351 1.00 94.00 90 SER A CA 1
ATOM 682 C C . SER A 1 90 ? -2.790 -10.421 -3.004 1.00 94.00 90 SER A C 1
ATOM 684 O O . SER A 1 90 ? -3.622 -10.322 -3.901 1.00 94.00 90 SER A O 1
ATOM 686 N N . ASP A 1 91 ? -3.105 -10.312 -1.713 1.00 93.69 91 ASP A N 1
ATOM 687 C CA . ASP A 1 91 ? -4.457 -10.093 -1.198 1.00 93.69 91 ASP A CA 1
ATOM 688 C C . ASP A 1 91 ? -4.855 -8.610 -1.162 1.00 93.69 91 ASP A C 1
ATOM 690 O O . ASP A 1 91 ? -6.027 -8.285 -0.946 1.00 93.69 91 ASP A O 1
ATOM 694 N N . LEU A 1 92 ? -3.916 -7.680 -1.373 1.00 95.00 92 LEU A N 1
ATOM 695 C CA . LEU A 1 92 ? -4.176 -6.237 -1.341 1.00 95.00 92 LEU A CA 1
ATOM 696 C C . LEU A 1 92 ? -5.322 -5.792 -2.279 1.00 95.00 92 LEU A C 1
ATOM 698 O O . LEU A 1 92 ? -6.178 -5.025 -1.821 1.00 95.00 92 LEU A O 1
ATOM 702 N N . PRO A 1 93 ? -5.446 -6.312 -3.523 1.00 96.31 93 PRO A N 1
ATOM 703 C CA . PRO A 1 93 ? -6.558 -5.989 -4.419 1.00 96.31 93 PRO A CA 1
ATOM 704 C C . PRO A 1 93 ? -7.941 -6.399 -3.909 1.00 96.31 93 PRO A C 1
ATOM 706 O O . PRO A 1 93 ? -8.943 -6.007 -4.506 1.00 96.31 93 PRO A O 1
ATOM 709 N N . VAL A 1 94 ? -8.010 -7.200 -2.843 1.00 94.81 94 VAL A N 1
ATOM 710 C CA . VAL A 1 94 ? -9.250 -7.659 -2.206 1.00 94.81 94 VAL A CA 1
ATOM 711 C C . VAL A 1 94 ? -9.430 -7.008 -0.836 1.00 94.81 94 VAL A C 1
ATOM 713 O O . VAL A 1 94 ? -10.518 -6.514 -0.523 1.00 94.81 94 VAL A O 1
ATOM 716 N N . THR A 1 95 ? -8.377 -6.986 -0.020 1.00 94.94 95 THR A N 1
ATOM 717 C CA . THR A 1 95 ? -8.428 -6.511 1.368 1.00 94.94 95 THR A CA 1
ATOM 718 C C . THR A 1 95 ? -8.6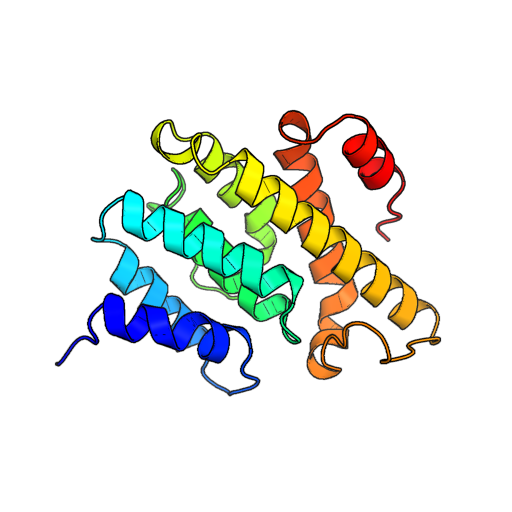04 -5.001 1.453 1.00 94.94 95 THR A C 1
ATOM 720 O O . THR A 1 95 ? -9.463 -4.547 2.207 1.00 94.94 95 THR A O 1
ATOM 723 N N . LEU A 1 96 ? -7.882 -4.216 0.647 1.00 96.12 96 LEU A N 1
ATOM 724 C CA . LEU A 1 96 ? -7.989 -2.756 0.682 1.00 96.12 96 LEU A CA 1
ATOM 725 C C . LEU A 1 96 ? -9.363 -2.251 0.205 1.00 96.12 96 LEU A C 1
ATOM 727 O O . LEU A 1 96 ? -9.981 -1.474 0.931 1.00 96.12 96 LEU A O 1
ATOM 731 N N . PRO A 1 97 ? -9.924 -2.700 -0.935 1.00 96.44 97 PRO A N 1
ATOM 732 C CA . PRO A 1 97 ? -11.293 -2.329 -1.296 1.00 96.44 97 PRO A CA 1
ATOM 733 C C . PRO A 1 97 ? -12.313 -2.765 -0.245 1.00 96.44 97 PRO A C 1
ATOM 735 O O . PRO A 1 97 ? -13.216 -2.002 0.083 1.00 96.44 97 PRO A O 1
ATOM 738 N N . SER A 1 98 ? -12.155 -3.966 0.323 1.00 95.12 98 SER A N 1
ATOM 739 C CA . SER A 1 98 ? -13.058 -4.450 1.373 1.00 95.12 98 SER A CA 1
ATOM 740 C C . SER A 1 98 ? -12.999 -3.580 2.624 1.00 95.12 98 SER A C 1
ATOM 742 O O . SER A 1 98 ? -14.041 -3.325 3.212 1.00 95.12 98 SER A O 1
ATOM 744 N N . LEU A 1 99 ? -11.812 -3.095 2.997 1.00 94.94 99 LEU A N 1
ATOM 745 C CA . LEU A 1 99 ? -11.637 -2.129 4.075 1.00 94.94 99 LEU A CA 1
ATOM 746 C C . LEU A 1 99 ? -12.367 -0.813 3.775 1.00 94.94 99 LEU A C 1
ATOM 748 O O . LEU A 1 99 ? -13.105 -0.312 4.615 1.00 94.94 99 LEU A O 1
ATOM 752 N N . LEU A 1 100 ? -12.167 -0.249 2.581 1.00 96.00 100 LEU A N 1
ATOM 753 C C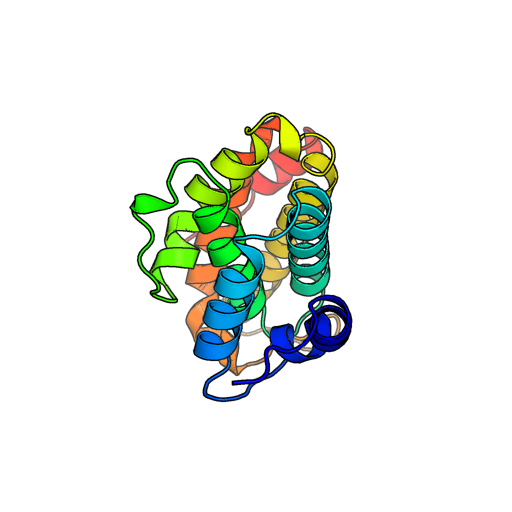A . LEU A 1 100 ? -12.715 1.062 2.215 1.00 96.00 100 LEU A CA 1
ATOM 754 C C . LEU A 1 100 ? -14.238 1.065 2.023 1.00 96.00 100 LEU A C 1
ATOM 756 O O . LEU A 1 100 ? -14.859 2.124 2.112 1.00 96.00 100 LEU A O 1
ATOM 760 N N . LEU A 1 101 ? -14.837 -0.104 1.787 1.00 94.38 101 LEU A N 1
ATOM 761 C CA . LEU A 1 101 ? -16.288 -0.287 1.729 1.00 94.38 101 LEU A CA 1
ATOM 762 C C . LEU A 1 101 ? -16.952 -0.319 3.115 1.00 94.38 101 LEU A C 1
ATOM 764 O O . LEU A 1 101 ? -18.169 -0.156 3.204 1.00 94.38 101 LEU A O 1
ATOM 768 N N . GLU A 1 102 ? -16.190 -0.519 4.193 1.00 92.25 102 GLU A N 1
ATOM 769 C CA . GLU A 1 102 ? -16.739 -0.492 5.548 1.00 92.25 102 GLU A CA 1
ATOM 770 C C . GLU A 1 102 ? -17.223 0.933 5.906 1.00 92.25 102 GLU A C 1
ATOM 772 O O . GLU A 1 102 ? -16.508 1.910 5.653 1.00 92.25 102 GLU A O 1
ATOM 777 N N . PRO A 1 103 ? -18.391 1.103 6.561 1.00 87.69 103 PRO A N 1
ATOM 778 C CA . PRO A 1 103 ? -19.018 2.418 6.777 1.00 87.69 103 PRO A CA 1
ATOM 779 C C . PRO A 1 103 ? -18.114 3.466 7.442 1.00 87.69 103 PRO A C 1
ATOM 781 O O . PRO A 1 103 ? -18.200 4.659 7.159 1.00 87.69 103 PRO A O 1
ATOM 784 N N . ASN A 1 104 ? -17.209 3.019 8.312 1.00 88.94 104 ASN A N 1
ATOM 785 C CA . ASN A 1 104 ? -16.307 3.882 9.070 1.00 88.94 104 ASN A CA 1
ATOM 786 C C . ASN A 1 104 ? -15.092 4.380 8.270 1.00 88.94 104 ASN A C 1
ATOM 788 O O . ASN A 1 104 ? -14.312 5.164 8.812 1.00 88.94 104 ASN A O 1
ATOM 792 N N . TRP A 1 105 ? -14.899 3.929 7.028 1.00 94.81 105 TRP A N 1
ATOM 793 C CA . TRP A 1 105 ? -13.718 4.224 6.207 1.00 94.81 105 TRP A CA 1
ATOM 794 C C . TRP A 1 105 ? -13.986 5.194 5.056 1.00 94.81 105 TRP A C 1
ATOM 796 O O . TRP A 1 105 ? -13.036 5.754 4.506 1.00 94.81 105 TRP A O 1
ATOM 806 N N . GLY A 1 106 ? -15.255 5.491 4.758 1.00 92.50 106 GLY A N 1
ATOM 807 C CA . GLY A 1 106 ? -15.637 6.400 3.672 1.00 92.50 106 GLY A CA 1
ATOM 808 C C . GLY A 1 106 ? -14.987 7.788 3.756 1.00 92.50 106 GLY A C 1
ATOM 809 O O . GLY A 1 106 ? -14.627 8.353 2.731 1.00 92.50 106 GLY A O 1
ATOM 810 N N . VAL A 1 107 ? -14.736 8.299 4.969 1.00 94.62 107 VAL A N 1
ATOM 811 C CA . VAL A 1 107 ? -14.115 9.621 5.197 1.00 94.62 107 VAL A CA 1
ATOM 812 C C . VAL A 1 107 ? -12.665 9.737 4.710 1.00 94.62 107 VAL A C 1
ATOM 814 O O . VAL A 1 107 ? -12.194 10.847 4.493 1.00 94.62 107 VAL A O 1
ATOM 817 N N . VAL A 1 108 ? -11.950 8.617 4.551 1.00 96.50 108 VAL A N 1
ATOM 818 C CA . VAL A 1 108 ? -10.565 8.596 4.038 1.00 96.50 108 VAL A CA 1
ATOM 819 C C . VAL A 1 108 ? -10.442 7.906 2.680 1.00 96.50 108 VAL A C 1
ATOM 821 O O . VAL A 1 108 ? -9.371 7.957 2.082 1.00 96.50 108 VAL A O 1
ATOM 824 N N . ALA A 1 109 ? -11.509 7.276 2.176 1.00 95.81 109 ALA A N 1
ATOM 825 C CA . ALA A 1 109 ? -11.450 6.404 1.005 1.00 95.81 109 ALA A CA 1
ATOM 826 C C . ALA A 1 109 ? -10.918 7.115 -0.247 1.00 95.81 109 ALA A C 1
ATOM 828 O O . ALA A 1 109 ? -9.991 6.614 -0.876 1.00 95.81 109 ALA A O 1
ATOM 829 N N . GLU A 1 110 ? -11.431 8.303 -0.574 1.00 94.75 110 GLU A N 1
ATOM 830 C CA . GLU A 1 110 ? -10.975 9.061 -1.748 1.00 94.75 110 GLU A CA 1
ATOM 831 C C . GLU A 1 110 ? -9.495 9.457 -1.650 1.00 94.75 110 GLU A C 1
ATOM 833 O O . GLU A 1 110 ? -8.740 9.289 -2.611 1.00 94.75 110 GLU A O 1
ATOM 838 N N . SER A 1 111 ? -9.058 9.921 -0.472 1.00 95.75 111 SER A N 1
ATOM 839 C CA . SER A 1 111 ? -7.652 10.264 -0.226 1.00 95.75 111 SER A CA 1
ATOM 840 C C . SER A 1 111 ? -6.755 9.036 -0.378 1.00 95.75 111 SER A C 1
ATOM 842 O O . SER A 1 111 ? -5.758 9.080 -1.101 1.00 95.75 111 SER A O 1
ATOM 844 N N . VAL A 1 112 ? -7.136 7.911 0.235 1.00 97.62 112 VAL A N 1
ATOM 845 C CA . VAL A 1 112 ? -6.376 6.658 0.163 1.00 97.62 112 VAL A CA 1
ATOM 846 C C . VAL A 1 112 ? -6.260 6.169 -1.278 1.00 97.62 112 VAL A C 1
ATOM 848 O O . VAL A 1 112 ? -5.157 5.876 -1.737 1.00 97.62 112 VAL A O 1
ATOM 851 N N . VAL A 1 113 ? -7.368 6.136 -2.022 1.00 97.69 113 VAL A N 1
ATOM 852 C CA . VAL A 1 113 ? -7.370 5.698 -3.424 1.00 97.69 113 VAL A CA 1
ATOM 853 C C . VAL A 1 113 ? -6.511 6.617 -4.293 1.00 97.69 113 VAL A C 1
ATOM 855 O O . VAL A 1 113 ? -5.778 6.133 -5.155 1.00 97.69 113 VAL A O 1
ATOM 858 N N . SER A 1 114 ? -6.550 7.932 -4.062 1.00 96.69 114 SER A N 1
ATOM 859 C CA . SER A 1 114 ? -5.729 8.877 -4.821 1.00 96.69 114 SER A CA 1
ATOM 860 C C . SER A 1 114 ? -4.228 8.636 -4.620 1.00 96.69 114 SER A C 1
ATOM 862 O O . SER A 1 114 ? -3.485 8.641 -5.602 1.00 96.69 114 SER A O 1
ATOM 864 N N . HIS A 1 115 ? -3.785 8.376 -3.385 1.00 97.62 115 HIS A N 1
ATOM 865 C CA . HIS A 1 115 ? -2.383 8.065 -3.077 1.00 97.62 115 HIS A CA 1
ATOM 866 C C . HIS A 1 115 ? -1.958 6.682 -3.586 1.00 97.62 115 HIS A C 1
ATOM 868 O O . HIS A 1 115 ? -0.862 6.534 -4.125 1.00 97.62 115 HIS A O 1
ATOM 874 N N . ILE A 1 116 ? -2.835 5.678 -3.494 1.00 97.88 116 ILE A N 1
ATOM 875 C CA . ILE A 1 116 ? -2.589 4.353 -4.080 1.00 97.88 116 ILE A CA 1
ATOM 876 C C . ILE A 1 116 ? -2.399 4.459 -5.591 1.00 97.88 116 ILE A C 1
ATOM 878 O O . ILE A 1 116 ? -1.460 3.879 -6.127 1.00 97.88 116 ILE A O 1
ATOM 882 N N . PHE A 1 117 ? -3.233 5.242 -6.275 1.00 97.31 117 PHE A N 1
ATOM 883 C CA . PHE A 1 117 ? -3.087 5.460 -7.711 1.00 97.31 117 PHE A CA 1
ATOM 884 C C . PHE A 1 117 ? -1.780 6.183 -8.062 1.00 97.31 117 PHE A C 1
ATOM 886 O O . PHE A 1 117 ? -1.072 5.742 -8.960 1.00 97.31 117 PHE A O 1
ATOM 893 N N . ALA A 1 118 ? -1.415 7.237 -7.325 1.00 95.94 118 ALA A N 1
ATOM 894 C CA . ALA A 1 118 ? -0.143 7.935 -7.533 1.00 95.94 118 ALA A CA 1
ATOM 895 C C . ALA A 1 118 ? 1.068 7.003 -7.312 1.00 95.94 118 ALA A C 1
ATOM 897 O O . ALA A 1 118 ? 2.025 7.012 -8.085 1.00 95.94 118 ALA A O 1
ATOM 898 N N . SER A 1 119 ? 1.001 6.145 -6.288 1.00 96.00 119 SER A N 1
ATOM 899 C CA . SER A 1 119 ? 2.007 5.104 -6.046 1.00 96.00 119 SER A CA 1
ATOM 900 C C . SER A 1 119 ? 2.049 4.068 -7.178 1.00 96.00 119 SER A C 1
ATOM 902 O O . SER A 1 119 ? 3.129 3.611 -7.543 1.00 96.00 119 SER A O 1
ATOM 904 N N . ALA A 1 120 ? 0.896 3.706 -7.755 1.00 96.38 120 ALA A N 1
ATOM 905 C CA . ALA A 1 120 ? 0.813 2.794 -8.894 1.00 96.38 120 ALA A CA 1
ATOM 906 C C . ALA A 1 120 ? 1.465 3.385 -10.151 1.00 96.38 120 ALA A C 1
ATOM 908 O O . ALA A 1 120 ? 2.228 2.680 -10.803 1.00 96.38 120 ALA A O 1
ATOM 909 N N . GLU A 1 121 ? 1.215 4.665 -10.459 1.00 94.38 121 GLU A N 1
ATOM 910 C CA . GLU A 1 121 ? 1.878 5.382 -11.562 1.00 94.38 121 GLU A CA 1
ATOM 911 C C . GLU A 1 121 ? 3.403 5.349 -11.377 1.00 94.38 121 GLU A C 1
ATOM 913 O O . GLU A 1 121 ? 4.127 4.898 -12.263 1.00 94.38 121 GLU A O 1
ATOM 918 N N . ARG A 1 122 ? 3.891 5.690 -10.177 1.00 93.88 122 ARG A N 1
ATOM 919 C CA . ARG A 1 122 ? 5.324 5.657 -9.853 1.00 93.88 122 ARG A CA 1
ATOM 920 C C . ARG A 1 122 ? 5.950 4.266 -10.021 1.00 93.88 122 ARG A C 1
ATOM 922 O O . ARG A 1 122 ? 7.036 4.145 -10.586 1.00 93.88 122 ARG A O 1
ATOM 929 N N . ILE A 1 123 ? 5.292 3.219 -9.517 1.00 94.38 123 ILE A N 1
ATOM 930 C CA . ILE A 1 123 ? 5.782 1.833 -9.616 1.00 94.38 123 ILE A CA 1
ATOM 931 C C . ILE A 1 123 ? 5.745 1.345 -11.068 1.00 94.38 123 ILE A C 1
ATOM 933 O O . ILE A 1 123 ? 6.665 0.651 -11.493 1.00 94.38 123 ILE A O 1
ATOM 937 N N . TYR A 1 124 ? 4.718 1.711 -11.836 1.00 93.69 124 TYR A N 1
ATOM 938 C CA . TYR A 1 124 ? 4.612 1.376 -13.254 1.00 93.69 124 TYR A CA 1
ATOM 939 C C . TYR A 1 124 ? 5.742 2.016 -14.069 1.00 93.69 124 TYR A C 1
ATOM 941 O O . TYR A 1 124 ? 6.446 1.321 -14.805 1.00 93.69 124 TYR A O 1
ATOM 949 N N . ASP A 1 125 ? 5.977 3.316 -13.890 1.00 91.19 125 ASP A N 1
ATOM 950 C CA . ASP A 1 125 ? 7.061 4.029 -14.568 1.00 91.19 125 ASP A CA 1
ATOM 951 C C . ASP A 1 125 ? 8.417 3.397 -14.226 1.00 91.19 125 ASP A C 1
ATOM 953 O O . ASP A 1 125 ? 9.196 3.043 -15.110 1.00 91.19 125 ASP A O 1
ATOM 957 N N . TRP A 1 126 ? 8.675 3.137 -12.944 1.00 91.12 126 TRP A N 1
ATOM 958 C CA . TRP A 1 126 ? 9.892 2.456 -12.505 1.00 91.12 126 TRP A CA 1
ATOM 959 C C . TRP A 1 126 ? 10.059 1.051 -13.107 1.00 91.12 126 TRP A C 1
ATOM 961 O O . TRP A 1 126 ? 11.118 0.744 -13.660 1.00 91.12 126 TRP A O 1
ATOM 971 N N . ALA A 1 127 ? 9.024 0.208 -13.060 1.00 91.12 127 ALA A N 1
ATOM 972 C CA . ALA A 1 127 ? 9.079 -1.153 -13.593 1.00 91.12 127 ALA A CA 1
ATOM 973 C C . ALA A 1 127 ? 9.307 -1.168 -15.115 1.00 91.12 127 ALA A C 1
ATOM 975 O O . ALA A 1 127 ? 10.079 -1.986 -15.623 1.00 91.12 127 ALA A O 1
ATOM 976 N N . THR A 1 128 ? 8.692 -0.237 -15.851 1.00 89.25 128 THR A N 1
ATOM 977 C CA . THR A 1 128 ? 8.907 -0.107 -17.301 1.00 89.25 128 THR A CA 1
ATOM 978 C C . THR A 1 128 ? 10.315 0.387 -17.637 1.00 89.25 128 THR A C 1
ATOM 980 O O . THR A 1 128 ? 10.911 -0.102 -18.600 1.00 89.25 128 THR A O 1
ATOM 983 N N . HIS A 1 129 ? 10.893 1.286 -16.835 1.00 86.31 129 HIS A N 1
ATOM 984 C CA . HIS A 1 129 ? 12.289 1.703 -16.983 1.00 86.31 129 HIS A CA 1
ATOM 985 C C . HIS A 1 129 ? 13.277 0.562 -16.718 1.00 86.31 129 HIS A C 1
ATOM 987 O O . HIS A 1 129 ? 14.228 0.405 -17.487 1.00 86.31 129 HIS A O 1
ATOM 993 N N . ILE A 1 130 ? 13.040 -0.267 -15.692 1.00 86.19 130 ILE A N 1
ATOM 994 C CA . ILE A 1 130 ? 13.846 -1.475 -15.446 1.00 86.19 130 ILE A CA 1
ATOM 995 C C . ILE A 1 130 ? 13.788 -2.408 -16.655 1.00 86.19 130 ILE A C 1
ATOM 997 O O . ILE A 1 130 ? 14.830 -2.846 -17.136 1.00 86.19 130 ILE A O 1
ATOM 1001 N N . ALA A 1 131 ? 12.588 -2.682 -17.174 1.00 85.44 131 ALA A N 1
ATOM 1002 C CA . ALA A 1 131 ? 12.403 -3.593 -18.301 1.00 85.44 131 ALA A CA 1
ATOM 1003 C C . ALA A 1 131 ? 13.109 -3.119 -19.587 1.00 85.44 131 ALA A C 1
ATOM 1005 O O . ALA A 1 131 ? 13.518 -3.943 -20.402 1.00 85.44 131 ALA A O 1
ATOM 1006 N N . ARG A 1 132 ? 13.263 -1.801 -19.769 1.00 83.69 132 ARG A N 1
ATOM 1007 C CA . ARG A 1 132 ? 13.961 -1.196 -20.918 1.00 83.69 132 ARG A CA 1
ATOM 1008 C C . ARG A 1 132 ? 15.477 -1.091 -20.734 1.00 83.69 132 ARG A C 1
ATOM 1010 O O . ARG A 1 132 ? 16.179 -0.909 -21.719 1.00 83.69 132 ARG A O 1
ATOM 1017 N N . GLY A 1 133 ? 15.982 -1.210 -19.505 1.00 76.25 133 GLY A N 1
ATOM 1018 C CA . GLY A 1 133 ? 17.400 -1.002 -19.189 1.00 76.25 133 GLY A CA 1
ATOM 1019 C C . GLY A 1 133 ? 17.825 0.472 -19.098 1.00 76.25 133 GLY A C 1
ATOM 1020 O O . GLY A 1 133 ? 19.004 0.745 -18.892 1.00 76.25 133 GLY A O 1
ATOM 1021 N N . ASP A 1 134 ? 16.878 1.412 -19.180 1.00 70.75 134 ASP A N 1
ATOM 1022 C CA . ASP A 1 134 ? 17.117 2.865 -19.248 1.00 70.75 134 ASP A CA 1
ATOM 1023 C C . ASP A 1 134 ? 16.928 3.569 -17.888 1.00 70.75 134 ASP A C 1
ATOM 1025 O O . ASP A 1 134 ? 16.524 4.733 -17.824 1.00 70.75 134 ASP A O 1
ATOM 1029 N N . TYR A 1 135 ? 17.136 2.869 -16.767 1.00 64.69 135 TYR A N 1
ATOM 1030 C CA . TYR A 1 135 ? 16.836 3.426 -15.445 1.00 64.69 135 TYR A CA 1
ATOM 1031 C C . TYR A 1 135 ? 17.784 4.582 -15.077 1.00 64.69 135 TYR A C 1
ATOM 1033 O O . TYR A 1 135 ? 18.929 4.372 -14.671 1.00 64.69 135 TYR A O 1
ATOM 1041 N N . LEU A 1 136 ? 17.279 5.813 -15.194 1.00 61.75 136 LEU A N 1
ATOM 1042 C CA . LEU A 1 136 ? 17.919 7.047 -14.740 1.00 61.75 136 LEU A CA 1
ATOM 1043 C C . LEU A 1 136 ? 17.401 7.407 -13.330 1.00 61.75 136 LEU A C 1
ATOM 1045 O O . LEU A 1 136 ? 16.234 7.767 -13.193 1.00 61.75 136 LEU A O 1
ATOM 1049 N N . PRO A 1 137 ? 18.239 7.357 -12.274 1.00 57.81 137 PRO A N 1
ATOM 1050 C CA . PRO A 1 137 ? 17.810 7.513 -10.873 1.00 57.81 137 PRO A CA 1
ATOM 1051 C C . PRO A 1 137 ? 17.286 8.903 -10.458 1.00 57.81 137 PRO A C 1
ATOM 1053 O O . PRO A 1 137 ? 17.113 9.158 -9.269 1.00 57.81 137 PRO A O 1
ATOM 1056 N N . SER A 1 138 ? 17.123 9.849 -11.383 1.00 56.41 138 SER A N 1
ATOM 1057 C CA . SER A 1 138 ? 17.254 11.278 -11.077 1.00 56.41 138 SER A CA 1
ATOM 1058 C C . SER A 1 138 ? 16.013 11.984 -10.523 1.00 56.41 138 SER A C 1
ATOM 1060 O O . SER A 1 138 ? 16.146 13.147 -10.151 1.00 56.41 138 SER A O 1
ATOM 1062 N N . LEU A 1 139 ? 14.838 11.344 -10.426 1.00 54.28 139 LEU A N 1
ATOM 1063 C CA . LEU A 1 139 ? 13.616 12.047 -9.993 1.00 54.28 139 LEU A CA 1
ATOM 1064 C C . LEU A 1 139 ? 12.892 11.451 -8.775 1.00 54.28 139 LEU A C 1
ATOM 1066 O O . LEU A 1 139 ? 12.453 12.245 -7.951 1.00 54.28 139 LEU A O 1
ATOM 1070 N N . GLN A 1 140 ? 12.837 10.124 -8.580 1.00 63.22 140 GLN A N 1
ATOM 1071 C CA . GLN A 1 140 ? 12.383 9.483 -7.325 1.00 63.22 140 GLN A CA 1
ATOM 1072 C C . GLN A 1 140 ? 12.923 8.045 -7.215 1.00 63.22 140 GLN A C 1
ATOM 1074 O O . GLN A 1 140 ? 12.255 7.110 -7.667 1.00 63.22 140 GLN A O 1
ATOM 1079 N N . PRO A 1 141 ? 14.124 7.832 -6.653 1.00 78.06 141 PRO A N 1
ATOM 1080 C CA . PRO A 1 141 ? 14.784 6.539 -6.746 1.00 78.06 141 PRO A CA 1
ATOM 1081 C C . PRO A 1 141 ? 14.056 5.498 -5.893 1.00 78.06 141 PRO A C 1
ATOM 1083 O O . PRO A 1 141 ? 14.091 5.544 -4.670 1.00 78.06 141 PRO A O 1
ATOM 1086 N N . ILE A 1 142 ? 13.406 4.534 -6.540 1.00 89.12 142 ILE A N 1
ATOM 1087 C CA . ILE A 1 142 ? 13.158 3.244 -5.897 1.00 89.12 142 ILE A CA 1
ATOM 1088 C C . ILE A 1 142 ? 14.514 2.536 -5.809 1.00 89.12 142 ILE A C 1
ATOM 1090 O O . ILE A 1 142 ? 15.307 2.576 -6.762 1.00 89.12 142 ILE A O 1
ATOM 1094 N N . ASP A 1 143 ? 14.812 1.979 -4.637 1.00 90.06 143 ASP A N 1
ATOM 1095 C CA . ASP A 1 143 ? 16.095 1.346 -4.364 1.00 90.06 143 ASP A CA 1
ATOM 1096 C C . ASP A 1 143 ? 16.295 0.097 -5.237 1.00 90.06 143 ASP A C 1
ATOM 1098 O O . ASP A 1 143 ? 15.346 -0.608 -5.577 1.00 90.06 143 ASP A O 1
ATOM 1102 N N . LYS A 1 144 ? 17.546 -0.199 -5.603 1.00 88.31 144 LYS A N 1
ATOM 1103 C CA . LYS A 1 144 ? 17.863 -1.333 -6.486 1.00 88.31 144 LYS A CA 1
ATOM 1104 C C . LYS A 1 144 ? 17.494 -2.685 -5.875 1.00 88.31 144 LYS A C 1
ATOM 1106 O O . LYS A 1 144 ? 17.251 -3.622 -6.632 1.00 88.31 144 LYS A O 1
ATOM 1111 N N . SER A 1 145 ? 17.446 -2.793 -4.546 1.00 89.88 145 SER A N 1
ATOM 1112 C CA . SER A 1 145 ? 16.992 -4.001 -3.843 1.00 89.88 145 SER A CA 1
ATOM 1113 C C . SER A 1 145 ? 15.543 -4.383 -4.172 1.00 89.88 145 SER A C 1
ATOM 1115 O O . SER A 1 145 ? 15.166 -5.541 -4.018 1.00 89.88 145 SER A O 1
ATOM 1117 N N . GLU A 1 146 ? 14.737 -3.446 -4.677 1.00 92.25 146 GLU A N 1
ATOM 1118 C CA . GLU A 1 146 ? 13.344 -3.685 -5.059 1.00 92.25 146 GLU A CA 1
ATOM 1119 C C . GLU A 1 146 ? 13.206 -4.234 -6.487 1.00 92.25 146 GLU A C 1
ATOM 1121 O O . GLU A 1 146 ? 12.131 -4.703 -6.850 1.00 92.25 146 GLU A O 1
ATOM 1126 N N . ASN A 1 147 ? 14.262 -4.210 -7.312 1.00 91.19 147 ASN A N 1
ATOM 1127 C CA . ASN A 1 147 ? 14.180 -4.540 -8.742 1.00 91.19 147 ASN A CA 1
ATOM 1128 C C . ASN A 1 147 ? 13.564 -5.921 -9.016 1.00 91.19 147 ASN A C 1
ATOM 1130 O O . ASN A 1 147 ? 12.756 -6.060 -9.935 1.00 91.19 147 ASN A O 1
ATOM 1134 N N . ASP A 1 148 ? 13.887 -6.919 -8.191 1.00 91.56 148 ASP A N 1
ATOM 1135 C CA . ASP A 1 148 ? 13.354 -8.283 -8.317 1.00 91.56 148 ASP A CA 1
ATOM 1136 C C . ASP A 1 148 ? 11.829 -8.338 -8.105 1.00 91.56 148 ASP A C 1
ATOM 1138 O O . ASP A 1 148 ? 11.143 -9.222 -8.617 1.00 91.56 148 ASP A O 1
ATOM 1142 N N . MET A 1 149 ? 11.280 -7.358 -7.384 1.00 92.69 149 MET A N 1
ATOM 1143 C CA . MET A 1 149 ? 9.857 -7.231 -7.077 1.00 92.69 149 MET A CA 1
ATOM 1144 C C . MET A 1 149 ? 9.094 -6.380 -8.096 1.00 92.69 149 MET A C 1
ATOM 1146 O O . MET A 1 149 ? 7.867 -6.310 -8.018 1.00 92.69 149 MET A O 1
ATOM 1150 N N . ALA A 1 150 ? 9.768 -5.752 -9.064 1.00 92.50 150 ALA A N 1
ATOM 1151 C CA . ALA A 1 150 ? 9.172 -4.713 -9.903 1.00 92.50 150 ALA A CA 1
ATOM 1152 C C . ALA A 1 150 ? 7.904 -5.158 -10.641 1.00 92.50 150 ALA A C 1
ATOM 1154 O O . ALA A 1 150 ? 6.849 -4.529 -10.526 1.00 92.50 150 ALA A O 1
ATOM 1155 N N . VAL A 1 151 ? 7.980 -6.290 -11.345 1.00 93.38 151 VAL A N 1
ATOM 1156 C CA . VAL A 1 151 ? 6.844 -6.843 -12.099 1.00 93.38 151 VAL A CA 1
ATOM 1157 C C . VAL A 1 151 ? 5.706 -7.253 -11.162 1.00 93.38 151 VAL A C 1
ATOM 1159 O O . VAL A 1 151 ? 4.533 -7.026 -11.465 1.00 93.38 151 VAL A O 1
ATOM 1162 N N . PHE A 1 152 ? 6.038 -7.834 -10.008 1.00 95.25 152 PHE A N 1
ATOM 1163 C CA . PHE A 1 152 ? 5.049 -8.266 -9.026 1.00 95.25 152 PHE A CA 1
ATOM 1164 C C . PHE A 1 152 ? 4.296 -7.076 -8.415 1.00 95.25 152 PHE A C 1
ATOM 1166 O O . PHE A 1 152 ? 3.065 -7.065 -8.426 1.00 95.25 152 PHE A O 1
ATOM 1173 N N . LEU A 1 153 ? 5.013 -6.044 -7.956 1.00 95.81 153 LEU A N 1
ATOM 1174 C CA . LEU A 1 153 ? 4.405 -4.838 -7.389 1.00 95.81 153 LEU A CA 1
ATOM 1175 C C . LEU A 1 153 ? 3.559 -4.093 -8.423 1.00 95.81 153 LEU A C 1
ATOM 1177 O O . LEU A 1 153 ? 2.449 -3.677 -8.103 1.00 95.81 153 LEU A O 1
ATOM 1181 N N . MET A 1 154 ? 4.033 -3.978 -9.668 1.00 95.50 154 MET A N 1
ATOM 1182 C CA . MET A 1 154 ? 3.263 -3.381 -10.763 1.00 95.50 154 MET A CA 1
ATOM 1183 C C . MET A 1 154 ? 1.920 -4.102 -10.961 1.00 95.50 154 MET A C 1
ATOM 1185 O O . MET A 1 154 ? 0.873 -3.454 -11.014 1.00 95.50 154 MET A O 1
ATOM 1189 N N . ARG A 1 155 ? 1.926 -5.442 -11.024 1.00 96.12 155 ARG A N 1
ATOM 1190 C CA . ARG A 1 155 ? 0.707 -6.258 -11.175 1.00 96.12 155 ARG A CA 1
ATOM 1191 C C . ARG A 1 155 ? -0.257 -6.071 -10.005 1.00 96.12 155 ARG A C 1
ATOM 1193 O O . ARG A 1 155 ? -1.439 -5.812 -10.233 1.00 96.12 155 ARG A O 1
ATOM 1200 N N . VAL A 1 156 ? 0.246 -6.167 -8.774 1.00 96.62 156 VAL A N 1
ATOM 1201 C CA . VAL A 1 156 ? -0.548 -5.993 -7.547 1.00 96.62 156 VAL A CA 1
ATOM 1202 C C . VAL A 1 156 ? -1.179 -4.603 -7.498 1.00 96.62 156 VAL A C 1
ATOM 1204 O O . VAL A 1 156 ? -2.378 -4.473 -7.246 1.00 96.62 156 VAL A O 1
ATOM 1207 N N . MET A 1 157 ? -0.405 -3.556 -7.782 1.00 97.44 157 MET A N 1
ATOM 1208 C CA . MET A 1 157 ? -0.891 -2.176 -7.746 1.00 97.44 157 MET A CA 1
ATOM 1209 C C . MET A 1 157 ? -1.923 -1.898 -8.830 1.00 97.44 157 MET A C 1
ATOM 1211 O O . MET A 1 157 ? -2.953 -1.286 -8.543 1.00 97.44 157 MET A O 1
ATOM 1215 N N . HIS A 1 158 ? -1.700 -2.398 -10.046 1.00 97.06 158 HIS A N 1
ATOM 1216 C CA . HIS A 1 158 ? -2.682 -2.293 -11.117 1.00 97.06 158 HIS A CA 1
ATOM 1217 C C . HIS A 1 158 ? -4.000 -2.980 -10.732 1.00 97.06 158 HIS A C 1
ATOM 1219 O O . HIS A 1 158 ? -5.057 -2.356 -10.796 1.00 97.06 158 HIS A O 1
ATOM 1225 N N . GLN A 1 159 ? -3.954 -4.236 -10.272 1.00 97.25 159 GLN A N 1
ATOM 1226 C CA . GLN A 1 159 ? -5.151 -4.964 -9.831 1.00 97.25 159 GLN A CA 1
ATOM 1227 C C . GLN A 1 159 ? -5.869 -4.243 -8.685 1.00 97.25 159 GLN A C 1
ATOM 1229 O O . GLN A 1 159 ? -7.092 -4.112 -8.709 1.00 97.25 159 GLN A O 1
ATOM 1234 N N . THR A 1 160 ? -5.115 -3.713 -7.721 1.00 97.56 160 THR A N 1
ATOM 1235 C CA . THR A 1 160 ? -5.664 -2.928 -6.610 1.00 97.56 160 THR A CA 1
ATOM 1236 C C . THR A 1 160 ? -6.390 -1.683 -7.120 1.00 97.56 160 THR A C 1
ATOM 1238 O O . THR A 1 160 ? -7.535 -1.440 -6.740 1.00 97.56 160 THR A O 1
ATOM 1241 N N . CYS A 1 161 ? -5.786 -0.930 -8.042 1.00 97.31 161 CYS A N 1
ATOM 1242 C CA . CYS A 1 161 ? -6.422 0.234 -8.660 1.00 97.31 161 CYS A CA 1
ATOM 1243 C C . CYS A 1 161 ? -7.668 -0.143 -9.476 1.00 97.31 161 CYS A C 1
ATOM 1245 O O . CYS A 1 161 ? -8.659 0.584 -9.439 1.00 97.31 161 CYS A O 1
ATOM 1247 N N . VAL A 1 162 ? -7.662 -1.290 -10.166 1.00 96.94 162 VAL A N 1
ATOM 1248 C CA . VAL A 1 162 ? -8.830 -1.796 -10.909 1.00 96.94 162 VAL A CA 1
ATOM 1249 C C . VAL A 1 162 ? -9.987 -2.098 -9.959 1.00 96.94 162 VAL A C 1
ATOM 1251 O O . VAL A 1 162 ? -11.120 -1.700 -10.240 1.00 96.94 162 VAL A O 1
ATOM 1254 N N . SER A 1 163 ? -9.720 -2.734 -8.817 1.00 97.06 163 SER A N 1
ATOM 1255 C CA . SER A 1 163 ? -10.735 -2.978 -7.784 1.00 97.06 163 SER A CA 1
ATOM 1256 C C . SER A 1 163 ? -11.276 -1.684 -7.162 1.00 97.06 163 SER A C 1
ATOM 1258 O O . SER A 1 163 ? -12.423 -1.640 -6.724 1.00 97.06 163 SER A O 1
ATOM 1260 N N . LEU A 1 164 ? -10.474 -0.617 -7.151 1.00 96.56 164 LEU A N 1
ATOM 1261 C CA . LEU A 1 164 ? -10.821 0.697 -6.599 1.00 96.56 164 LEU A CA 1
ATOM 1262 C C . LEU A 1 164 ? -11.346 1.691 -7.648 1.00 96.56 164 LEU A C 1
ATOM 1264 O O . LEU A 1 164 ? -11.623 2.841 -7.310 1.00 96.56 164 LEU A O 1
ATOM 1268 N N . LYS A 1 165 ? -11.525 1.273 -8.909 1.00 93.81 165 LYS A N 1
ATOM 1269 C CA . LYS A 1 165 ? -11.819 2.173 -10.041 1.00 93.81 165 LYS A CA 1
ATOM 1270 C C . LYS A 1 165 ? -13.021 3.096 -9.833 1.00 93.81 165 LYS A C 1
ATOM 1272 O O . LYS A 1 165 ? -13.028 4.202 -10.357 1.00 93.81 165 LYS A O 1
ATOM 1277 N N . ASN A 1 166 ? -14.012 2.667 -9.052 1.00 93.75 166 ASN A N 1
ATOM 1278 C CA . ASN A 1 166 ? -15.229 3.443 -8.798 1.00 93.75 166 ASN A CA 1
ATOM 1279 C C . ASN A 1 166 ? -14.967 4.717 -7.974 1.00 93.75 166 ASN A C 1
ATOM 1281 O O . ASN A 1 166 ? -15.780 5.633 -8.014 1.00 93.75 166 ASN A O 1
ATOM 1285 N N . TYR A 1 167 ? -13.841 4.787 -7.260 1.00 93.50 167 TYR A N 1
ATOM 1286 C CA . TYR A 1 167 ? -13.392 5.976 -6.531 1.00 93.50 167 TYR A CA 1
ATOM 1287 C C . TYR A 1 167 ? -12.502 6.896 -7.386 1.00 93.50 167 TYR A C 1
ATOM 1289 O O . TYR A 1 167 ? -12.147 7.990 -6.955 1.00 93.50 167 TYR A O 1
ATOM 1297 N N . LEU A 1 168 ? -12.098 6.462 -8.585 1.00 93.50 168 LEU A N 1
ATOM 1298 C CA . LEU A 1 168 ? -11.212 7.226 -9.458 1.00 93.50 168 LEU A CA 1
ATOM 1299 C C . LEU A 1 168 ? -12.017 8.085 -10.446 1.00 93.50 168 LEU A C 1
ATOM 1301 O O . LEU A 1 168 ? -12.956 7.583 -11.067 1.00 93.50 168 LEU A O 1
ATOM 1305 N N . PRO A 1 169 ? -11.617 9.347 -10.688 1.00 93.50 169 PRO A N 1
ATOM 1306 C CA . PRO A 1 169 ? -12.113 10.133 -11.813 1.00 93.50 169 PRO A CA 1
ATOM 1307 C C . PRO A 1 169 ? -11.878 9.424 -13.152 1.00 93.50 169 PRO A C 1
ATOM 1309 O O . PRO A 1 169 ? -10.898 8.692 -13.310 1.00 93.50 169 PRO A O 1
ATOM 1312 N N . LEU A 1 170 ? -12.730 9.703 -14.142 1.00 93.62 170 LEU A N 1
ATOM 1313 C CA . LEU A 1 170 ? -12.677 9.070 -15.467 1.00 93.62 170 LEU A CA 1
ATOM 1314 C C . LEU A 1 170 ? -11.288 9.158 -16.122 1.00 93.62 170 LEU A C 1
ATOM 1316 O O . LEU A 1 170 ? -10.815 8.179 -16.689 1.00 93.62 170 LEU A O 1
ATOM 1320 N N . GLU A 1 171 ? -10.606 10.299 -15.998 1.00 93.56 171 GLU A N 1
ATOM 1321 C CA . GLU A 1 171 ? -9.249 10.477 -16.528 1.00 93.56 171 GLU A CA 1
ATOM 1322 C C . GLU A 1 171 ? -8.266 9.439 -15.960 1.00 93.56 171 GLU A C 1
ATOM 1324 O O . GLU A 1 171 ? -7.526 8.803 -16.712 1.00 93.56 171 GLU A O 1
ATOM 1329 N N . LYS A 1 172 ? -8.296 9.209 -14.641 1.00 93.12 172 LYS A N 1
ATOM 1330 C CA . LYS A 1 172 ? -7.438 8.218 -13.979 1.00 93.12 172 LYS A CA 1
ATOM 1331 C C . LYS A 1 172 ? -7.824 6.788 -14.366 1.00 93.12 172 LYS A C 1
ATOM 1333 O O . LYS A 1 172 ? -6.944 5.948 -14.527 1.00 93.12 172 LYS A O 1
ATOM 1338 N N . GLN A 1 173 ? -9.112 6.513 -14.585 1.00 93.62 173 GLN A N 1
ATOM 1339 C CA . GLN A 1 173 ? -9.564 5.207 -15.083 1.00 93.62 173 GLN A CA 1
ATOM 1340 C C . GLN A 1 173 ? -9.045 4.913 -16.499 1.00 93.62 173 GLN A C 1
ATOM 1342 O O . GLN A 1 173 ? -8.625 3.792 -16.775 1.00 93.62 173 GLN A O 1
ATOM 1347 N N . LEU A 1 174 ? -9.031 5.914 -17.388 1.00 92.50 174 LEU A N 1
ATOM 1348 C CA . LEU A 1 174 ? -8.478 5.770 -18.739 1.00 92.50 174 LEU A CA 1
ATOM 1349 C C . LEU A 1 174 ? -6.967 5.526 -18.707 1.00 92.50 174 LEU A C 1
ATOM 1351 O O . LEU A 1 174 ? -6.472 4.663 -19.427 1.00 92.50 174 LEU A O 1
ATOM 1355 N N . ARG A 1 175 ? -6.232 6.244 -17.847 1.00 93.00 175 ARG A N 1
ATOM 1356 C CA . ARG A 1 175 ? -4.796 5.997 -17.639 1.00 93.00 175 ARG A CA 1
ATOM 1357 C C . ARG A 1 175 ? -4.535 4.582 -17.138 1.00 93.00 175 ARG A C 1
ATOM 1359 O O . ARG A 1 175 ? -3.685 3.903 -17.702 1.00 93.00 175 ARG A O 1
ATOM 1366 N N . LEU A 1 176 ? -5.302 4.127 -16.145 1.00 93.56 176 LEU A N 1
ATOM 1367 C CA . LEU A 1 176 ? -5.210 2.766 -15.618 1.00 93.56 176 LEU A CA 1
ATOM 1368 C C . LEU A 1 176 ? -5.409 1.717 -16.717 1.00 93.56 176 LEU A C 1
ATOM 1370 O O . LEU A 1 176 ? -4.615 0.794 -16.828 1.00 93.56 176 LEU A O 1
ATOM 1374 N N . ALA A 1 177 ? -6.432 1.884 -17.560 1.00 91.69 177 ALA A N 1
ATOM 1375 C CA . ALA A 1 177 ? -6.725 0.958 -18.655 1.00 91.69 177 ALA A CA 1
ATOM 1376 C C . ALA A 1 177 ? -5.616 0.893 -19.723 1.00 91.69 177 ALA A C 1
ATOM 1378 O O . ALA A 1 177 ? -5.508 -0.108 -20.427 1.00 91.69 177 ALA A O 1
ATOM 1379 N N . ASN A 1 178 ? -4.800 1.943 -19.841 1.00 90.69 178 ASN A N 1
ATOM 1380 C CA . ASN A 1 178 ? -3.690 2.018 -20.790 1.00 90.69 178 ASN A CA 1
ATOM 1381 C C . ASN A 1 178 ? -2.362 1.483 -20.223 1.00 90.69 178 ASN A C 1
ATOM 1383 O O . ASN A 1 178 ? -1.385 1.392 -20.969 1.00 90.69 178 ASN A O 1
ATOM 1387 N N . MET A 1 179 ? -2.293 1.144 -18.932 1.00 91.75 179 MET A N 1
ATOM 1388 C CA . MET A 1 179 ? -1.097 0.538 -18.343 1.00 91.75 179 MET A CA 1
ATOM 1389 C C . MET A 1 179 ? -0.926 -0.890 -18.872 1.00 91.75 179 MET A C 1
ATOM 1391 O O . MET A 1 179 ? -1.801 -1.740 -18.713 1.00 91.75 179 MET A O 1
ATOM 1395 N N . VAL A 1 180 ? 0.218 -1.174 -19.498 1.00 83.88 180 VAL A N 1
ATOM 1396 C CA . VAL A 1 180 ? 0.515 -2.505 -20.042 1.00 83.88 180 VAL A CA 1
ATOM 1397 C C . VAL A 1 180 ? 1.112 -3.371 -18.941 1.00 83.88 180 VAL A C 1
ATOM 1399 O O . VAL A 1 180 ? 2.273 -3.219 -18.570 1.00 83.88 180 VAL A O 1
ATOM 1402 N N . VAL A 1 181 ? 0.312 -4.298 -18.426 1.00 77.19 181 VAL A N 1
ATOM 1403 C CA . VAL A 1 181 ? 0.727 -5.247 -17.392 1.00 77.19 181 VAL A CA 1
ATOM 1404 C C . VAL A 1 181 ? 1.068 -6.576 -18.064 1.00 77.19 181 VAL A C 1
ATOM 1406 O O . VAL A 1 181 ? 0.169 -7.339 -18.413 1.00 77.19 181 VAL A O 1
ATOM 1409 N N . ALA A 1 182 ? 2.361 -6.819 -18.301 1.00 58.25 182 ALA A N 1
ATOM 1410 C CA . ALA A 1 182 ? 2.870 -8.102 -18.800 1.00 58.25 182 ALA A CA 1
ATOM 1411 C C . ALA A 1 182 ? 2.886 -9.163 -17.700 1.00 58.25 182 ALA A C 1
ATOM 1413 O O . ALA A 1 182 ? 3.065 -8.812 -16.509 1.00 58.25 182 ALA A O 1
#

Sequence (182 aa):
MGSIPLTELGRLKAFILNSESLGIWDVLVEVAAALQPAEGSVKRQWVVDAVEICCITNYPSKALQFIGLLSGSCCKYMPLLIVDRFTVLSDLPVTLPSLLLEPNWGVVAESVVSHIFASAERIYDWATHIARGDYLPSLQPIDKSENDMAVFLMRVMHQTCVSLKNYLPLEKQLRLANMVVA

Foldseek 3Di:
DDDDPLVRVVVCLLVLQQDPDDPSLVVLLVNLVVCLVPDLVSLLVSLLVLLQSCLAHLAVLSSQLSNLSSLCCQFPNNVPDDSDSLVSLQCLLPSNLRNCPPPSNVVCLLSSLVSLLSSLVVLLVQLVCLVVVNDDCPDGHNDPVCNVCSLVNNVSSLSSNVSSVVSDDPVSVVVSVPRDRD

Radius of gyration: 15.82 Å; chains: 1; bounding box: 37×28×50 Å

Secondary structure (DSSP, 8-state):
-PPPPHHHHHHTHHHHHT---TTHHHHHHHHHHHHTTS-HHHHHHHHHHHHHHHHH-S-HHHHHHHHHHHHHHHSTTGGG----TTHHHHTHHHHHHHHHTSGGGHHHHHHHHHHHHHHHHHHHHHHHHHHHT----SSS---GGGGGGHHHHHHHHHHHHHHTGGGS-HHHHHHHHT----

Organism: Liquidambar formosana (NCBI:txid63359)